Protein AF-K7LHF2-F1 (afdb_monomer_lite)

Sequence (90 aa):
MAALLVLATLSDTHNITNILAKHPEFSTFKHYLTLSHLVPEINGKTTITVCAVNKAAMSDLLSKHPSIYTVKNVLSLHVLLDYFGAKKHH

Secondary structure (DSSP, 8-state):
---------------HHHHHHT-GGGHHHHHHHHHTTHHHHHHT-SS----PPPHHHHHHHHHT---HHHHHHHHHHHH-TTTTT----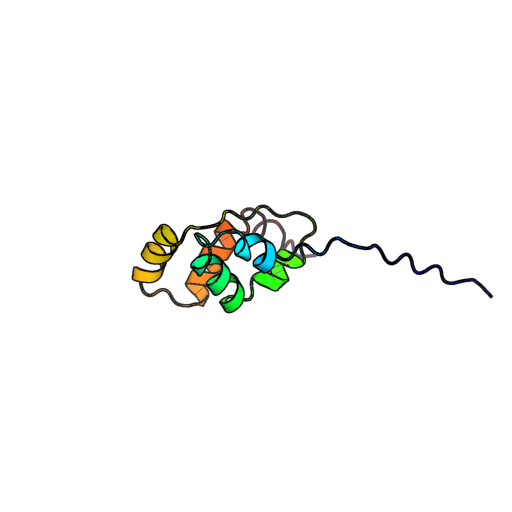-

pLDDT: mean 79.18, std 15.95, range [37.31, 93.56]

Foldseek 3Di:
DDDPPPPPPPLVQDFPLVVCVVPVQLVLVSVLCVVLVVRVVLSPDPDWDAQGDGPVVVCVVCVVVDDSVVVNVVRCVRRPPPPVVPVPDD

Organism: Glycine max (NCBI:txid3847)

Radius of gyration: 16.62 Å; chains: 1; bounding box: 60×33×32 Å

Structure (mmCIF, N/CA/C/O backbone):
data_AF-K7LHF2-F1
#
_entry.id   AF-K7LHF2-F1
#
loop_
_atom_site.group_PDB
_atom_site.id
_atom_site.type_symbol
_atom_site.label_atom_id
_atom_site.label_alt_id
_atom_site.label_comp_id
_atom_site.label_asym_id
_atom_site.label_entity_id
_atom_site.label_seq_id
_atom_site.pdbx_PDB_ins_code
_atom_site.Cartn_x
_atom_site.Cartn_y
_atom_site.Cartn_z
_atom_site.occupancy
_atom_site.B_iso_or_equiv
_atom_site.auth_seq_id
_atom_site.auth_comp_id
_atom_site.auth_asym_id
_atom_site.auth_atom_id
_atom_site.pdbx_PDB_model_num
ATOM 1 N N . MET A 1 1 ? 46.265 3.393 -17.326 1.00 45.94 1 MET A N 1
ATOM 2 C CA . MET A 1 1 ? 45.436 3.243 -16.110 1.00 45.94 1 MET A CA 1
ATOM 3 C C . MET A 1 1 ? 43.996 3.182 -16.578 1.00 45.94 1 MET A C 1
ATOM 5 O O . MET A 1 1 ? 43.556 4.120 -17.228 1.00 45.94 1 MET A O 1
ATOM 9 N N . ALA A 1 2 ? 43.340 2.033 -16.416 1.00 54.09 2 ALA A N 1
ATOM 10 C CA . ALA A 1 2 ? 42.017 1.783 -16.979 1.00 54.09 2 ALA A CA 1
ATOM 11 C C . ALA A 1 2 ? 40.995 2.747 -16.360 1.00 54.09 2 ALA A C 1
ATOM 13 O O . ALA A 1 2 ? 40.824 2.769 -15.143 1.00 54.09 2 ALA A O 1
ATOM 14 N N . ALA A 1 3 ? 40.366 3.576 -17.193 1.00 57.22 3 ALA A N 1
ATOM 15 C CA . ALA A 1 3 ? 39.297 4.466 -16.773 1.00 57.22 3 ALA A CA 1
ATOM 16 C C . ALA A 1 3 ? 38.093 3.605 -16.371 1.00 57.22 3 ALA A C 1
ATOM 18 O O . ALA A 1 3 ? 37.472 2.955 -17.210 1.00 57.22 3 ALA A O 1
ATOM 19 N N . LEU A 1 4 ? 37.815 3.549 -15.070 1.00 61.81 4 LEU A N 1
ATOM 20 C CA . LEU A 1 4 ? 36.687 2.828 -14.498 1.00 61.81 4 LEU A CA 1
ATOM 21 C C . LEU A 1 4 ? 35.402 3.576 -14.886 1.00 61.81 4 LEU A C 1
ATOM 23 O O . LEU A 1 4 ? 34.986 4.513 -14.207 1.00 61.81 4 LEU A O 1
ATOM 27 N N . LEU A 1 5 ? 34.818 3.219 -16.031 1.00 63.41 5 LEU A N 1
ATOM 28 C CA . LEU A 1 5 ? 33.544 3.756 -16.503 1.00 63.41 5 LEU A CA 1
ATOM 29 C C . LEU A 1 5 ? 32.438 3.238 -15.569 1.00 63.41 5 LEU A C 1
ATOM 31 O O . LEU A 1 5 ? 31.902 2.148 -15.751 1.00 63.41 5 LEU A O 1
ATOM 35 N N . VAL A 1 6 ? 32.128 3.992 -14.517 1.00 65.12 6 VAL A N 1
ATOM 36 C CA . VAL A 1 6 ? 30.959 3.731 -13.674 1.00 65.12 6 VAL A CA 1
ATOM 37 C C . VAL A 1 6 ? 29.737 4.137 -14.493 1.00 65.12 6 VAL A C 1
ATOM 39 O O . VAL A 1 6 ? 29.366 5.308 -14.529 1.00 65.12 6 VAL A O 1
ATOM 42 N N . LEU A 1 7 ? 29.125 3.182 -15.198 1.00 60.12 7 LEU A N 1
ATOM 43 C CA . LEU A 1 7 ? 27.785 3.365 -15.749 1.00 60.12 7 LEU A CA 1
ATOM 44 C C . LEU A 1 7 ? 26.818 3.443 -14.564 1.00 60.12 7 LEU A C 1
ATOM 46 O O . LEU A 1 7 ? 26.273 2.435 -14.120 1.00 60.12 7 LEU A O 1
ATOM 50 N N . ALA A 1 8 ? 26.635 4.640 -14.013 1.00 62.06 8 ALA A N 1
ATOM 51 C CA . ALA A 1 8 ? 25.537 4.906 -13.104 1.00 62.06 8 ALA A CA 1
ATOM 52 C C . ALA A 1 8 ? 24.249 4.802 -13.926 1.00 62.06 8 ALA A C 1
ATOM 54 O O . ALA A 1 8 ? 23.861 5.735 -14.627 1.00 62.06 8 ALA A O 1
ATOM 55 N N . THR A 1 9 ? 23.608 3.636 -13.902 1.00 58.69 9 THR A N 1
ATOM 56 C CA . THR A 1 9 ? 22.259 3.486 -14.436 1.00 58.69 9 THR A CA 1
ATOM 57 C C . THR A 1 9 ? 21.352 4.397 -13.617 1.00 58.69 9 THR A C 1
ATOM 59 O O . THR A 1 9 ? 21.053 4.092 -12.459 1.00 58.69 9 THR A O 1
ATOM 62 N N . LEU A 1 10 ? 20.947 5.531 -14.199 1.00 57.06 10 LEU A N 1
ATOM 63 C CA . LEU A 1 10 ? 19.878 6.377 -13.676 1.00 57.06 10 LEU A CA 1
ATOM 64 C C . LEU A 1 10 ? 18.598 5.545 -13.721 1.00 57.06 10 LEU A C 1
ATOM 66 O O . LEU A 1 10 ? 17.876 5.516 -14.710 1.00 57.06 10 LEU A O 1
ATOM 70 N N . SER A 1 11 ? 18.383 4.768 -12.669 1.00 57.12 11 SER A N 1
ATOM 71 C CA . SER A 1 11 ? 17.140 4.045 -12.476 1.00 57.12 11 SER A CA 1
ATOM 72 C C . SER A 1 11 ? 16.146 5.101 -12.030 1.00 57.12 11 SER A C 1
ATOM 74 O O . SER A 1 11 ? 16.330 5.669 -10.949 1.00 57.12 11 SER A O 1
ATOM 76 N N . ASP A 1 12 ? 15.133 5.401 -12.844 1.00 59.91 12 ASP A N 1
ATOM 77 C CA . ASP A 1 12 ? 14.011 6.224 -12.398 1.00 59.91 12 ASP A CA 1
ATOM 78 C C . ASP A 1 12 ? 13.438 5.567 -11.144 1.00 59.91 12 ASP A C 1
ATOM 80 O O . ASP A 1 12 ? 12.788 4.518 -11.182 1.00 59.91 12 ASP A O 1
ATOM 84 N N . THR A 1 13 ? 13.785 6.139 -9.994 1.00 64.38 13 THR A N 1
ATOM 85 C CA . THR A 1 13 ? 13.425 5.584 -8.698 1.00 64.38 13 THR A CA 1
ATOM 86 C C . THR A 1 13 ? 11.975 5.965 -8.474 1.00 64.38 13 THR A C 1
ATOM 88 O O . THR A 1 13 ? 11.658 7.046 -7.976 1.00 64.38 13 THR A O 1
ATOM 91 N N . HIS A 1 14 ? 11.071 5.104 -8.923 1.00 75.50 14 HIS A N 1
ATOM 92 C CA . HIS A 1 14 ? 9.647 5.307 -8.735 1.00 75.50 14 HIS A CA 1
ATOM 93 C C . HIS A 1 14 ? 9.358 5.222 -7.236 1.00 75.50 14 HIS A C 1
ATOM 95 O O . HIS A 1 14 ? 9.543 4.181 -6.611 1.00 75.50 14 HIS A O 1
ATOM 101 N N . ASN A 1 15 ? 8.935 6.339 -6.640 1.00 85.12 15 ASN A N 1
ATOM 102 C CA . ASN A 1 15 ? 8.559 6.375 -5.234 1.00 85.12 15 ASN A CA 1
ATOM 103 C C . ASN A 1 15 ? 7.036 6.308 -5.100 1.00 85.12 15 ASN A C 1
ATOM 105 O O . ASN A 1 15 ? 6.335 7.270 -5.427 1.00 85.12 15 ASN A O 1
ATOM 109 N N . ILE A 1 16 ? 6.528 5.190 -4.580 1.00 86.75 16 ILE A N 1
ATOM 110 C CA . ILE A 1 16 ? 5.093 4.952 -4.408 1.00 86.75 16 ILE A CA 1
ATOM 111 C C . ILE A 1 16 ? 4.413 6.041 -3.572 1.00 86.75 16 ILE A C 1
ATOM 113 O O . ILE A 1 16 ? 3.272 6.402 -3.853 1.00 86.75 16 ILE A O 1
ATOM 117 N N . THR A 1 17 ? 5.098 6.639 -2.590 1.00 89.31 17 THR A N 1
ATOM 118 C CA . THR A 1 17 ? 4.501 7.718 -1.788 1.00 89.31 17 THR A CA 1
ATOM 119 C C . THR A 1 17 ? 4.306 8.990 -2.604 1.00 89.31 17 THR A C 1
ATOM 121 O O . THR A 1 17 ? 3.291 9.659 -2.417 1.00 89.31 17 THR A O 1
ATOM 124 N N . ASN A 1 18 ? 5.216 9.291 -3.536 1.00 89.69 18 ASN A N 1
ATOM 125 C CA . ASN A 1 18 ? 5.107 10.430 -4.449 1.00 89.69 18 ASN A CA 1
ATOM 126 C C . ASN A 1 18 ? 4.021 10.200 -5.504 1.00 89.69 18 ASN A C 1
ATOM 128 O O . ASN A 1 18 ? 3.305 11.134 -5.858 1.00 89.69 18 ASN A O 1
ATOM 132 N N . ILE A 1 19 ? 3.8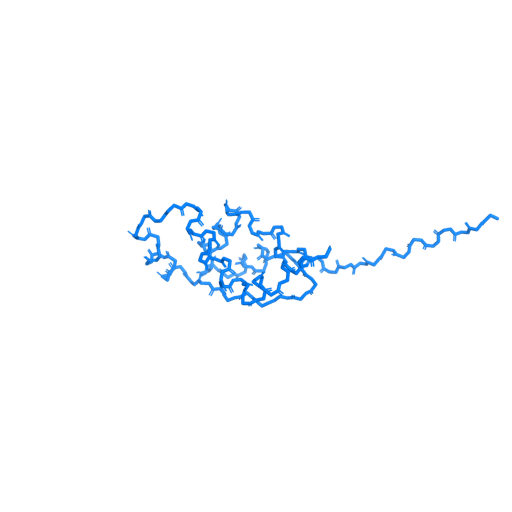71 8.960 -5.981 1.00 89.19 19 ILE A N 1
ATOM 133 C CA . ILE A 1 19 ? 2.799 8.580 -6.909 1.00 89.19 19 ILE A CA 1
ATOM 134 C C . ILE A 1 19 ? 1.439 8.743 -6.217 1.00 89.19 19 ILE A C 1
ATOM 136 O O . ILE A 1 19 ? 0.585 9.478 -6.705 1.00 89.19 19 ILE A O 1
ATOM 140 N N . LEU A 1 20 ? 1.266 8.150 -5.031 1.00 90.12 20 LEU A N 1
ATOM 141 C CA . LEU A 1 20 ? 0.017 8.229 -4.265 1.00 90.12 20 LEU A CA 1
ATOM 142 C C . LEU A 1 20 ? -0.264 9.631 -3.703 1.00 90.12 20 LEU A C 1
ATOM 144 O O . LEU A 1 20 ? -1.412 9.950 -3.416 1.00 90.12 20 LEU A O 1
ATOM 148 N N . ALA A 1 21 ? 0.745 10.492 -3.540 1.00 90.50 21 ALA A N 1
ATOM 149 C CA . ALA A 1 21 ? 0.537 11.869 -3.086 1.00 90.50 21 ALA A CA 1
ATOM 150 C C . ALA A 1 21 ? -0.290 12.710 -4.071 1.00 90.50 21 ALA A C 1
ATOM 152 O O . ALA A 1 21 ? -0.941 13.659 -3.643 1.00 90.50 21 ALA A O 1
ATOM 153 N N . LYS A 1 22 ? -0.305 12.341 -5.358 1.00 91.75 22 LYS A N 1
ATOM 154 C CA . LYS A 1 22 ? -1.132 12.986 -6.391 1.00 91.75 22 LYS A CA 1
ATOM 155 C C . LYS A 1 22 ? -2.620 12.619 -6.285 1.00 91.75 22 LYS A C 1
ATOM 157 O O . LYS A 1 22 ? -3.443 13.252 -6.934 1.00 91.75 22 LYS A O 1
ATOM 162 N N . HIS A 1 23 ? -2.947 11.627 -5.456 1.00 93.00 23 HIS A N 1
ATOM 163 C CA . HIS A 1 23 ? -4.262 11.004 -5.338 1.00 93.00 23 HIS A CA 1
ATOM 164 C C . HIS A 1 23 ? -4.746 11.039 -3.876 1.00 93.00 23 HIS A C 1
ATOM 166 O O . HIS A 1 23 ? -4.484 10.107 -3.102 1.00 93.00 23 HIS A O 1
ATOM 172 N N . PRO A 1 24 ? -5.415 12.123 -3.435 1.00 92.19 24 PRO A N 1
ATOM 173 C CA . PRO A 1 24 ? -5.834 12.291 -2.040 1.00 92.19 24 PRO A CA 1
ATOM 174 C C . PRO A 1 24 ? -6.771 11.177 -1.535 1.00 92.19 24 PRO A C 1
ATOM 176 O O . PRO A 1 24 ? -6.783 10.877 -0.334 1.00 92.19 24 PRO A O 1
ATOM 179 N N . GLU A 1 25 ? -7.499 10.509 -2.431 1.00 93.25 25 GLU A N 1
ATOM 180 C CA . GLU A 1 25 ? -8.351 9.348 -2.166 1.00 93.25 25 GLU A CA 1
ATOM 181 C C . GLU A 1 25 ? -7.587 8.139 -1.602 1.00 93.25 25 GLU A C 1
ATOM 183 O O . GLU A 1 25 ? -8.175 7.323 -0.886 1.00 93.25 25 GLU A O 1
ATOM 188 N N . PHE A 1 26 ? -6.275 8.057 -1.849 1.00 93.12 26 PHE A N 1
ATOM 189 C CA . PHE A 1 26 ? -5.385 7.002 -1.355 1.00 93.12 26 PHE A CA 1
ATOM 190 C C . PHE A 1 26 ? -4.507 7.455 -0.179 1.00 93.12 26 PHE A C 1
ATOM 192 O O . PHE A 1 26 ? -3.576 6.752 0.212 1.00 93.12 26 PHE A O 1
ATOM 199 N N . SER A 1 27 ? -4.790 8.613 0.427 1.00 92.50 27 SER A N 1
ATOM 200 C CA . SER A 1 27 ? -4.002 9.158 1.547 1.00 92.50 27 SER A CA 1
ATOM 201 C C . SER A 1 27 ? -3.886 8.201 2.741 1.00 92.50 27 SER A C 1
ATOM 203 O O . SER A 1 27 ? -2.788 8.019 3.269 1.00 92.50 27 SER A O 1
ATOM 205 N N . THR A 1 28 ? -4.983 7.543 3.134 1.00 93.06 28 THR A N 1
ATOM 206 C CA . THR A 1 28 ? -4.983 6.533 4.205 1.00 93.06 28 THR A CA 1
ATOM 207 C C . THR A 1 28 ? -4.157 5.311 3.814 1.00 93.06 28 THR A C 1
ATOM 209 O O . THR A 1 28 ? -3.319 4.867 4.591 1.00 93.06 28 THR A O 1
ATOM 212 N N . PHE A 1 29 ? -4.326 4.801 2.594 1.00 93.19 29 PHE A N 1
ATOM 213 C CA . PHE A 1 29 ? -3.543 3.674 2.089 1.00 93.19 29 PHE A CA 1
ATOM 214 C C . PHE A 1 29 ? -2.040 3.983 2.081 1.00 93.19 29 PHE A C 1
ATOM 216 O O . PHE A 1 29 ? -1.258 3.234 2.662 1.00 93.19 29 PHE A O 1
ATOM 223 N N . LYS A 1 30 ? -1.639 5.148 1.551 1.00 92.69 30 LYS A N 1
ATOM 224 C CA . LYS A 1 30 ? -0.256 5.651 1.600 1.00 92.69 30 LYS A CA 1
ATOM 225 C C . LYS A 1 30 ? 0.290 5.686 3.029 1.00 92.69 30 LYS A C 1
ATOM 227 O O . LYS A 1 30 ? 1.412 5.251 3.266 1.00 92.69 30 LYS A O 1
ATOM 232 N N . HIS A 1 31 ? -0.490 6.201 3.979 1.00 93.56 31 HIS A N 1
ATOM 233 C CA . HIS A 1 31 ? -0.080 6.279 5.379 1.00 93.56 31 HIS A CA 1
ATOM 234 C C . HIS A 1 31 ? 0.224 4.892 5.963 1.00 93.56 31 HIS A C 1
ATOM 236 O O . HIS A 1 31 ? 1.282 4.694 6.561 1.00 93.56 31 HIS A O 1
ATOM 242 N N . TYR A 1 32 ? -0.647 3.910 5.721 1.00 92.88 32 TYR A N 1
ATOM 243 C CA . TYR A 1 32 ? -0.427 2.546 6.199 1.00 92.88 32 TYR A CA 1
ATOM 244 C C . TYR A 1 32 ? 0.692 1.811 5.458 1.00 92.88 32 TYR A C 1
ATOM 246 O O . TYR A 1 32 ? 1.375 1.003 6.082 1.00 92.88 32 TYR A O 1
ATOM 254 N N . LEU A 1 33 ? 0.963 2.113 4.183 1.00 91.38 33 LEU A N 1
ATOM 255 C CA . LEU A 1 33 ? 2.161 1.603 3.501 1.00 91.38 33 LEU A CA 1
ATOM 256 C C . LEU A 1 33 ? 3.446 2.068 4.196 1.00 91.38 33 LEU A C 1
ATOM 258 O O . LEU A 1 33 ? 4.380 1.279 4.351 1.00 91.38 33 LEU A O 1
ATOM 262 N N . THR A 1 34 ? 3.493 3.325 4.644 1.00 91.38 34 THR A N 1
ATOM 263 C CA . THR A 1 34 ? 4.636 3.853 5.399 1.00 91.38 34 THR A CA 1
ATOM 264 C C . THR A 1 34 ? 4.752 3.181 6.765 1.00 91.38 34 THR A C 1
ATOM 266 O O . THR A 1 34 ? 5.827 2.698 7.108 1.00 91.38 34 THR A O 1
ATOM 269 N N . LEU A 1 35 ? 3.650 3.092 7.521 1.00 91.75 35 LEU A N 1
ATOM 270 C CA . LEU A 1 35 ? 3.647 2.481 8.858 1.00 91.75 35 LEU A CA 1
ATOM 271 C C . LEU A 1 35 ? 3.952 0.977 8.849 1.00 91.75 35 LEU A C 1
ATOM 273 O O . LEU A 1 35 ? 4.545 0.462 9.788 1.00 91.75 35 LEU A O 1
ATOM 277 N N . SER A 1 36 ? 3.551 0.263 7.799 1.00 89.25 36 SER A N 1
ATOM 278 C CA . SER A 1 36 ? 3.830 -1.171 7.636 1.00 89.25 36 SER A CA 1
ATOM 279 C C . SER A 1 36 ? 5.220 -1.464 7.057 1.00 89.25 36 SER A C 1
ATOM 281 O O . SER A 1 36 ? 5.583 -2.633 6.884 1.00 89.25 36 SER A O 1
ATO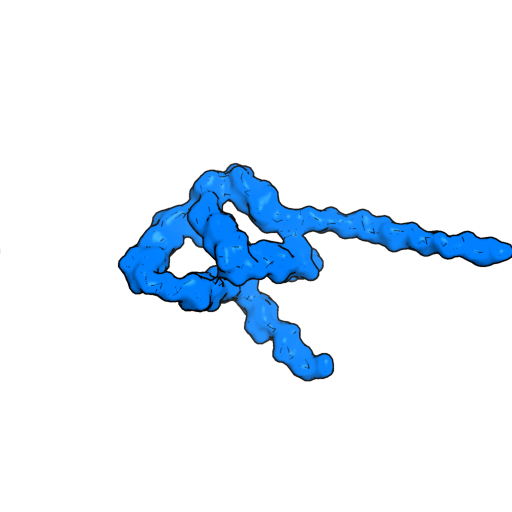M 283 N N . HIS A 1 37 ? 5.997 -0.415 6.762 1.00 88.31 37 HIS A N 1
ATOM 284 C CA . HIS A 1 37 ? 7.306 -0.483 6.114 1.00 88.31 37 HIS A CA 1
ATOM 285 C C . HIS A 1 37 ? 7.286 -1.118 4.715 1.00 88.31 37 HIS A C 1
ATOM 287 O O . HIS A 1 37 ? 8.311 -1.596 4.245 1.00 88.31 37 HIS A O 1
ATOM 293 N N . LEU A 1 38 ? 6.146 -1.085 4.017 1.00 87.69 38 LEU A N 1
ATOM 294 C CA . LEU A 1 38 ? 6.036 -1.606 2.652 1.00 87.69 38 LEU A CA 1
ATOM 295 C C . LEU A 1 38 ? 6.611 -0.645 1.601 1.00 87.69 38 LEU A C 1
ATOM 297 O O . LEU A 1 38 ? 6.947 -1.077 0.505 1.00 87.69 38 LEU A O 1
ATOM 301 N N . VAL A 1 39 ? 6.766 0.647 1.913 1.00 90.38 39 VAL A N 1
ATOM 302 C CA . VAL A 1 39 ? 7.272 1.651 0.955 1.00 90.38 39 VAL A CA 1
ATOM 303 C C . VAL A 1 39 ? 8.658 1.297 0.386 1.00 90.38 39 VAL A C 1
ATOM 305 O O . VAL A 1 39 ? 8.777 1.260 -0.839 1.00 90.38 39 VAL A O 1
ATOM 308 N N . PRO A 1 40 ? 9.697 0.997 1.196 1.00 85.06 40 PRO A N 1
ATOM 309 C CA . PRO A 1 40 ? 10.994 0.585 0.654 1.00 85.06 40 PRO A CA 1
ATOM 310 C C . PRO A 1 40 ? 10.912 -0.721 -0.145 1.00 85.06 40 PRO A C 1
ATOM 312 O O . PRO A 1 40 ? 11.581 -0.859 -1.164 1.00 85.06 40 PRO A O 1
ATOM 315 N N . GLU A 1 41 ? 10.063 -1.658 0.287 1.00 83.12 41 GLU A N 1
ATOM 316 C CA . GLU A 1 41 ? 9.880 -2.957 -0.372 1.00 83.12 41 GLU A CA 1
ATOM 317 C C . GLU A 1 41 ? 9.245 -2.818 -1.769 1.00 83.12 41 GLU A C 1
ATOM 319 O O . GLU A 1 41 ? 9.604 -3.549 -2.691 1.00 83.12 41 GLU A O 1
ATOM 324 N N . ILE A 1 42 ? 8.316 -1.871 -1.934 1.00 85.62 42 ILE A N 1
ATOM 325 C CA . ILE A 1 42 ? 7.679 -1.538 -3.216 1.00 85.62 42 ILE A CA 1
ATOM 326 C C . ILE A 1 42 ? 8.655 -0.794 -4.119 1.00 85.62 42 ILE A C 1
ATOM 328 O O . ILE A 1 42 ? 8.835 -1.174 -5.272 1.00 85.62 42 ILE A O 1
ATOM 332 N N . ASN A 1 43 ? 9.300 0.246 -3.588 1.00 86.56 43 ASN A N 1
ATOM 333 C CA . ASN A 1 43 ? 10.216 1.093 -4.351 1.00 86.56 43 ASN A CA 1
ATOM 334 C C . ASN A 1 43 ? 11.461 0.328 -4.830 1.00 86.56 43 ASN A C 1
ATOM 336 O O . ASN A 1 43 ? 12.081 0.725 -5.810 1.00 86.56 43 ASN A O 1
ATOM 340 N N . GLY A 1 44 ? 11.831 -0.765 -4.153 1.00 82.81 44 GLY A N 1
ATOM 341 C CA . GLY A 1 44 ? 12.936 -1.635 -4.554 1.00 82.81 44 GLY A CA 1
ATOM 342 C C . GLY A 1 44 ? 12.619 -2.592 -5.709 1.00 82.81 44 GLY A C 1
ATOM 343 O O . GLY A 1 44 ? 13.511 -3.314 -6.150 1.00 82.81 44 GLY A O 1
ATOM 344 N N . LYS A 1 45 ? 11.373 -2.649 -6.197 1.00 80.00 45 LYS A N 1
ATOM 345 C CA . LYS A 1 45 ? 10.980 -3.551 -7.289 1.00 80.00 45 LYS A CA 1
ATOM 346 C C . LYS A 1 45 ? 11.067 -2.855 -8.641 1.00 80.00 45 LYS A C 1
ATOM 348 O O . LYS A 1 45 ? 10.520 -1.776 -8.828 1.00 80.00 45 LYS A O 1
ATOM 353 N N . THR A 1 46 ? 11.685 -3.531 -9.609 1.00 78.31 46 THR A N 1
ATOM 354 C CA . THR A 1 46 ? 11.799 -3.061 -11.000 1.00 78.31 46 THR A CA 1
ATOM 355 C C . THR A 1 46 ? 10.441 -2.961 -11.697 1.00 78.31 46 THR A C 1
ATOM 357 O O . THR A 1 46 ? 10.205 -2.052 -12.486 1.00 78.31 46 THR A O 1
ATOM 360 N N . THR A 1 47 ? 9.528 -3.893 -11.419 1.00 77.12 47 THR A N 1
ATOM 361 C CA . THR A 1 47 ? 8.156 -3.884 -11.938 1.00 77.12 47 THR A CA 1
ATOM 362 C C . THR A 1 47 ? 7.227 -4.449 -10.873 1.00 77.12 47 THR A C 1
ATOM 364 O O . THR A 1 47 ? 7.535 -5.464 -10.248 1.00 77.12 47 THR A O 1
ATOM 367 N N . ILE A 1 48 ? 6.113 -3.763 -10.629 1.00 81.69 48 ILE A N 1
ATOM 368 C CA . ILE A 1 48 ? 5.124 -4.142 -9.622 1.00 81.69 48 ILE A CA 1
ATOM 369 C C . ILE A 1 48 ? 3.760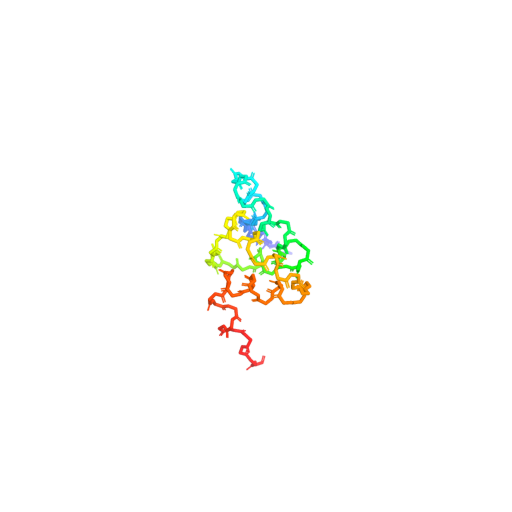 -3.542 -9.967 1.00 81.69 48 ILE A C 1
ATOM 371 O O . ILE A 1 48 ? 3.679 -2.406 -10.431 1.00 81.69 48 ILE A O 1
ATOM 375 N N . THR A 1 49 ? 2.691 -4.291 -9.693 1.00 85.44 49 THR A N 1
ATOM 376 C CA . THR A 1 49 ? 1.311 -3.797 -9.766 1.00 85.44 49 THR A CA 1
ATOM 377 C C . THR A 1 49 ? 0.775 -3.588 -8.359 1.00 85.44 49 THR A C 1
ATOM 379 O O . THR A 1 49 ? 0.709 -4.535 -7.584 1.00 85.44 49 THR A O 1
ATOM 382 N N . VAL A 1 50 ? 0.366 -2.361 -8.036 1.00 86.25 50 VAL A N 1
ATOM 383 C CA . VAL A 1 50 ? -0.205 -2.019 -6.728 1.00 86.25 50 VAL A CA 1
ATOM 384 C C . VAL A 1 50 ? -1.690 -1.713 -6.876 1.00 86.25 50 VAL A C 1
ATOM 386 O O . VAL A 1 50 ? -2.061 -0.691 -7.453 1.00 86.25 50 VAL A O 1
ATOM 389 N N . CYS A 1 51 ? -2.548 -2.564 -6.316 1.00 88.06 51 CYS A N 1
ATOM 390 C CA . CYS A 1 51 ? -3.982 -2.307 -6.229 1.00 88.06 51 CYS A CA 1
ATOM 391 C C . CYS A 1 51 ? -4.256 -1.309 -5.095 1.00 88.06 51 CYS A C 1
ATOM 393 O O . CYS A 1 51 ? -4.389 -1.687 -3.931 1.00 88.06 51 CYS A O 1
ATOM 395 N N . ALA A 1 52 ? -4.299 -0.017 -5.422 1.00 89.19 52 ALA A N 1
ATOM 396 C CA . ALA A 1 52 ? -4.532 1.031 -4.434 1.00 89.19 52 ALA A CA 1
ATOM 397 C C . ALA A 1 52 ? -5.943 0.936 -3.830 1.00 89.19 52 ALA A C 1
ATOM 399 O O . ALA A 1 52 ? -6.944 0.871 -4.544 1.00 89.19 52 ALA A O 1
ATOM 400 N N . VAL A 1 53 ? -6.019 0.963 -2.499 1.00 90.56 53 VAL A N 1
ATOM 401 C CA . VAL A 1 53 ? -7.285 0.897 -1.759 1.00 90.56 53 VAL A CA 1
ATOM 402 C C . VAL A 1 53 ? -7.714 2.309 -1.382 1.00 90.56 53 VAL A C 1
ATOM 404 O O . VAL A 1 53 ? -6.963 3.045 -0.738 1.00 90.56 53 VAL A O 1
ATOM 407 N N . ASN A 1 54 ? -8.919 2.715 -1.778 1.00 91.25 54 ASN A N 1
ATOM 408 C CA . ASN A 1 54 ? -9.426 4.043 -1.442 1.00 91.25 54 ASN A CA 1
ATOM 409 C C . ASN A 1 54 ? -9.720 4.185 0.062 1.00 91.25 54 ASN A C 1
ATOM 411 O O . ASN A 1 54 ? -9.847 3.215 0.813 1.00 91.25 54 ASN A O 1
ATOM 415 N N . LYS A 1 55 ? -9.862 5.432 0.510 1.00 90.69 55 LYS A N 1
ATOM 416 C CA . LYS A 1 55 ? -10.153 5.770 1.908 1.00 90.69 55 LYS A CA 1
ATOM 417 C C . LYS A 1 55 ? -11.386 5.052 2.478 1.00 90.69 55 LYS A C 1
ATOM 419 O O . LYS A 1 55 ? -11.3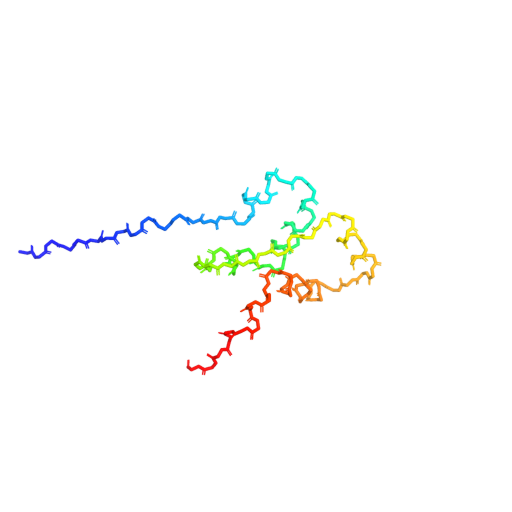59 4.679 3.646 1.00 90.69 55 LYS A O 1
ATOM 424 N N . ALA A 1 56 ? -12.438 4.848 1.682 1.00 90.75 56 ALA A N 1
ATOM 425 C CA . ALA A 1 56 ? -13.666 4.190 2.137 1.00 90.75 56 ALA A CA 1
ATOM 426 C C . ALA A 1 56 ? -13.428 2.710 2.480 1.00 90.75 56 ALA A C 1
ATOM 428 O O . ALA A 1 56 ? -13.734 2.284 3.592 1.00 90.75 56 ALA A O 1
ATOM 429 N N . ALA A 1 57 ? -12.799 1.952 1.578 1.00 90.12 57 ALA A N 1
ATOM 430 C CA . ALA A 1 57 ? -12.460 0.552 1.819 1.00 90.12 57 ALA A CA 1
ATOM 431 C C . ALA A 1 57 ? -11.406 0.392 2.931 1.00 90.12 57 ALA A C 1
ATOM 433 O O . ALA A 1 57 ? -11.500 -0.519 3.751 1.00 90.12 57 ALA A O 1
ATOM 434 N N . MET A 1 58 ? -10.444 1.320 3.032 1.00 91.81 58 MET A N 1
ATOM 435 C CA . MET A 1 58 ? -9.519 1.361 4.172 1.00 91.81 58 MET A CA 1
ATOM 436 C C . MET A 1 58 ? -10.256 1.595 5.495 1.00 91.81 58 MET A C 1
ATOM 438 O O . MET A 1 58 ? -9.913 0.978 6.496 1.00 91.81 58 MET A O 1
ATOM 442 N N . SER A 1 59 ? -11.265 2.468 5.522 1.00 90.38 59 SER A N 1
ATOM 443 C CA . SER A 1 59 ? -12.060 2.715 6.728 1.00 90.38 59 SER A CA 1
ATOM 444 C C . SER A 1 59 ? -12.804 1.459 7.180 1.00 90.38 59 SER A C 1
ATOM 446 O O . SER A 1 59 ? -12.818 1.170 8.373 1.00 90.38 59 SER A O 1
ATOM 448 N N . ASP A 1 60 ? -13.375 0.696 6.245 1.00 90.31 60 ASP A N 1
ATOM 449 C CA . ASP A 1 60 ? -14.035 -0.577 6.554 1.00 90.31 60 ASP A CA 1
ATOM 450 C C . ASP A 1 60 ? -13.041 -1.611 7.108 1.00 90.31 60 ASP A C 1
ATOM 452 O O . ASP A 1 60 ? -13.286 -2.220 8.150 1.00 90.31 60 ASP A O 1
ATOM 456 N N . LEU A 1 61 ? -11.856 -1.730 6.497 1.00 87.94 61 LEU A N 1
ATOM 457 C CA . LEU A 1 61 ? -10.783 -2.596 6.994 1.00 87.94 61 LEU A CA 1
ATOM 458 C C . LEU A 1 61 ? -10.357 -2.231 8.426 1.00 87.94 61 LEU A C 1
ATOM 460 O O . LEU A 1 61 ? -10.163 -3.112 9.264 1.00 87.94 61 LEU A O 1
ATOM 464 N N . LEU A 1 62 ? -10.208 -0.93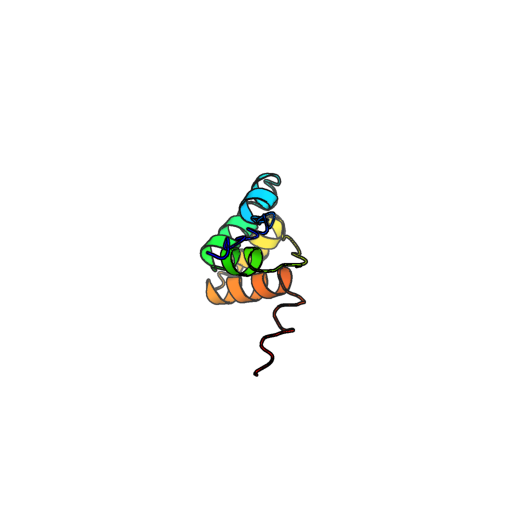6 8.708 1.00 90.19 62 LEU A N 1
ATOM 465 C CA . LEU A 1 62 ? -9.729 -0.427 9.995 1.00 90.19 62 LEU A CA 1
ATOM 466 C C . LEU A 1 62 ? -10.804 -0.422 11.085 1.00 90.19 62 LEU A C 1
ATOM 468 O O . LEU A 1 62 ? -10.458 -0.475 12.263 1.00 90.19 62 LEU A O 1
ATOM 472 N N . SER A 1 63 ? -12.088 -0.408 10.713 1.00 91.38 63 SER A N 1
ATOM 473 C CA . SER A 1 63 ? -13.216 -0.476 11.655 1.00 91.38 63 SER A CA 1
ATOM 474 C C . SER A 1 63 ? -13.193 -1.741 12.520 1.00 91.38 63 SER A C 1
ATOM 476 O O . SER A 1 63 ? -13.686 -1.747 13.643 1.00 91.38 63 SER A O 1
ATOM 478 N N . LYS A 1 64 ? -12.546 -2.804 12.028 1.00 90.31 64 LYS A N 1
ATOM 479 C CA . LYS A 1 64 ? -12.367 -4.079 12.734 1.00 90.31 64 LYS A CA 1
ATOM 480 C C . LYS A 1 64 ? -11.221 -4.054 13.751 1.00 90.31 64 LYS A C 1
ATOM 482 O O . LYS A 1 64 ? -10.859 -5.103 14.273 1.00 90.31 64 LYS A O 1
ATOM 487 N N . HIS A 1 65 ? -10.621 -2.885 13.993 1.00 87.12 65 HIS A N 1
ATOM 488 C CA . HIS A 1 65 ? -9.450 -2.690 14.852 1.00 87.12 65 HIS A CA 1
ATOM 489 C C . HIS A 1 65 ? -8.328 -3.727 14.624 1.00 87.12 65 HIS A C 1
ATOM 491 O O . HIS A 1 65 ? -7.829 -4.325 15.581 1.00 87.12 65 HIS A O 1
ATOM 497 N N . PRO A 1 66 ? -7.916 -3.978 13.365 1.00 89.44 66 PRO A N 1
ATOM 498 C CA . PRO A 1 66 ? -6.852 -4.928 13.086 1.00 89.44 66 PRO A CA 1
ATOM 499 C C . PRO A 1 66 ? -5.518 -4.450 13.670 1.00 89.44 66 PRO A C 1
ATOM 501 O O . PRO A 1 66 ? -5.208 -3.257 13.681 1.00 89.44 66 PRO A O 1
ATOM 504 N N . SER A 1 67 ? -4.676 -5.393 14.093 1.00 91.19 67 SER A N 1
ATOM 505 C CA . SER A 1 67 ? -3.287 -5.083 14.442 1.00 91.19 67 SER A CA 1
ATOM 506 C C . SER A 1 67 ? -2.519 -4.567 13.220 1.00 91.19 67 SER A C 1
ATOM 508 O O . SER A 1 67 ? -2.824 -4.935 12.083 1.00 91.19 67 SER A O 1
ATOM 510 N N . ILE A 1 68 ? -1.461 -3.777 13.434 1.00 87.81 68 ILE A N 1
ATOM 511 C CA . ILE A 1 68 ? -0.613 -3.282 12.334 1.00 87.81 68 ILE A CA 1
ATOM 512 C C . ILE A 1 68 ? -0.030 -4.422 11.483 1.00 87.81 68 ILE A C 1
ATOM 514 O O . ILE A 1 68 ? 0.110 -4.281 10.272 1.00 87.81 68 ILE A O 1
ATOM 518 N N . TYR A 1 69 ? 0.236 -5.579 12.097 1.00 88.19 69 TYR A N 1
ATOM 519 C CA . TYR A 1 69 ? 0.664 -6.790 11.397 1.00 88.19 69 TYR A CA 1
ATOM 520 C C . TYR A 1 69 ? -0.419 -7.319 10.444 1.00 88.19 69 TYR A C 1
ATOM 522 O O . TYR A 1 69 ? -0.137 -7.640 9.292 1.00 88.19 69 TYR A O 1
ATOM 530 N N . THR A 1 70 ? -1.676 -7.342 10.890 1.00 88.62 70 THR A N 1
ATOM 531 C CA . THR A 1 70 ? -2.815 -7.740 10.050 1.00 88.62 70 THR A CA 1
ATOM 532 C C . THR A 1 70 ? -3.010 -6.758 8.897 1.00 88.62 70 THR A C 1
ATOM 534 O O . THR A 1 70 ? -3.188 -7.177 7.755 1.00 88.62 70 THR A O 1
ATOM 537 N N . VAL A 1 71 ? -2.901 -5.451 9.166 1.00 89.50 71 VAL A N 1
ATOM 538 C CA . VAL A 1 71 ? -2.960 -4.418 8.121 1.00 89.50 71 VAL A CA 1
ATOM 539 C C . VAL A 1 71 ? -1.829 -4.603 7.113 1.00 89.50 71 VAL A C 1
ATOM 541 O O . VAL A 1 71 ? -2.092 -4.585 5.914 1.00 89.50 71 VAL A O 1
ATOM 544 N N . LYS A 1 72 ? -0.594 -4.856 7.573 1.00 88.31 72 LYS A N 1
ATOM 545 C CA . LYS A 1 72 ? 0.537 -5.171 6.691 1.00 88.31 72 LYS A CA 1
ATOM 546 C C . LYS A 1 72 ? 0.202 -6.345 5.776 1.00 88.31 72 LYS A C 1
ATOM 548 O O . LYS A 1 72 ? 0.369 -6.204 4.576 1.00 88.31 72 LYS A O 1
ATOM 553 N N . ASN A 1 73 ? -0.325 -7.451 6.301 1.00 87.44 73 ASN A N 1
ATOM 554 C CA . ASN A 1 73 ? -0.659 -8.627 5.489 1.00 87.44 73 ASN A CA 1
ATOM 555 C C . ASN A 1 73 ? -1.718 -8.326 4.414 1.00 87.44 73 ASN A C 1
ATOM 557 O O . ASN A 1 73 ? -1.563 -8.734 3.263 1.00 87.44 73 ASN A O 1
ATOM 561 N N . VAL A 1 74 ? -2.771 -7.579 4.762 1.00 87.44 74 VAL A N 1
ATOM 562 C CA . VAL A 1 74 ? -3.824 -7.193 3.806 1.00 87.44 74 VAL A CA 1
ATOM 563 C C . VAL A 1 74 ? -3.290 -6.234 2.740 1.00 87.44 74 VAL A C 1
ATOM 565 O O . VAL A 1 74 ? -3.595 -6.393 1.557 1.00 87.44 74 VAL A O 1
ATOM 568 N N . LEU A 1 75 ? -2.471 -5.255 3.131 1.00 88.44 75 LEU A N 1
ATOM 569 C CA . LEU A 1 75 ? -1.826 -4.339 2.188 1.00 88.44 75 LEU A CA 1
ATOM 570 C C . LEU A 1 75 ? -0.826 -5.077 1.301 1.00 88.44 75 LEU A C 1
ATOM 572 O O . LEU A 1 75 ? -0.797 -4.830 0.099 1.00 88.44 75 LEU A O 1
ATOM 576 N N . SER A 1 76 ? -0.060 -6.015 1.856 1.00 84.12 76 SER A N 1
ATOM 577 C CA . SER A 1 76 ? 0.841 -6.868 1.090 1.00 84.12 76 SER A CA 1
ATOM 578 C C . SER A 1 76 ? 0.086 -7.644 0.018 1.00 84.12 76 SER A C 1
ATOM 580 O O . SER A 1 76 ? 0.570 -7.699 -1.099 1.00 84.12 76 SER A O 1
ATOM 582 N N . LEU A 1 77 ? -1.117 -8.159 0.285 1.00 83.94 77 LEU A N 1
ATOM 583 C CA . LEU A 1 77 ? -1.922 -8.820 -0.749 1.00 83.94 77 LEU A CA 1
ATOM 584 C C . LEU A 1 77 ? -2.289 -7.878 -1.914 1.00 83.94 77 LEU A C 1
ATOM 586 O O . LEU A 1 77 ? -2.210 -8.273 -3.071 1.00 83.94 77 LEU A O 1
ATOM 590 N N . HIS A 1 78 ? -2.654 -6.628 -1.619 1.00 82.56 78 HIS A N 1
ATOM 591 C CA . HIS A 1 78 ? -3.058 -5.632 -2.625 1.00 82.56 78 HIS A CA 1
ATOM 592 C C . HIS A 1 78 ? -1.894 -5.097 -3.453 1.00 82.56 78 HIS A C 1
ATOM 594 O O . HIS A 1 78 ? -2.002 -4.855 -4.651 1.00 82.56 78 HIS A O 1
ATOM 600 N N . VAL A 1 79 ? -0.775 -4.864 -2.786 1.00 76.19 79 VAL A N 1
ATOM 601 C CA . VAL A 1 79 ? 0.457 -4.398 -3.409 1.00 76.19 79 VAL A CA 1
ATOM 602 C C . VAL A 1 79 ? 1.108 -5.537 -4.199 1.00 76.19 79 VAL A C 1
ATOM 604 O O . VAL A 1 79 ? 1.925 -5.299 -5.082 1.00 76.19 79 VAL A O 1
ATOM 607 N N . LEU A 1 80 ? 0.803 -6.784 -3.835 1.00 63.50 80 LEU A N 1
ATOM 608 C CA . LEU A 1 80 ? 1.657 -7.896 -4.162 1.00 63.50 80 LEU A CA 1
ATOM 609 C C . LEU A 1 80 ? 0.931 -9.223 -4.413 1.00 63.50 80 LEU A C 1
ATOM 611 O O . LEU A 1 80 ? 1.332 -10.262 -3.872 1.00 63.50 80 LEU A O 1
ATOM 615 N N . LEU A 1 81 ? -0.009 -9.244 -5.359 1.00 54.16 81 LEU A N 1
ATOM 616 C CA . LEU A 1 81 ? -0.320 -10.505 -6.050 1.00 54.16 81 LEU A CA 1
ATOM 617 C C . LEU A 1 81 ? 0.977 -11.239 -6.509 1.00 54.16 81 LEU A C 1
ATOM 619 O O . LEU A 1 81 ? 0.979 -12.462 -6.557 1.00 54.16 81 LEU A O 1
ATOM 623 N N . ASP A 1 82 ? 2.110 -10.524 -6.658 1.00 52.38 82 ASP A N 1
ATOM 624 C CA . ASP A 1 82 ? 3.461 -11.069 -6.902 1.00 52.38 82 ASP A CA 1
ATOM 625 C C . ASP A 1 82 ? 4.452 -11.170 -5.701 1.00 52.38 82 ASP A C 1
ATOM 627 O O . ASP A 1 82 ? 5.575 -11.638 -5.885 1.00 52.38 82 ASP A O 1
ATOM 631 N N . TYR A 1 83 ? 4.143 -10.787 -4.451 1.00 49.72 83 TYR A N 1
ATOM 632 C CA . TYR A 1 83 ? 5.117 -10.937 -3.323 1.00 49.72 83 TYR A CA 1
ATOM 633 C C . TYR A 1 83 ? 5.107 -12.313 -2.719 1.00 49.72 83 TYR A C 1
ATOM 635 O O . TYR A 1 83 ? 6.148 -12.786 -2.267 1.00 49.72 83 TYR A O 1
ATOM 643 N N . PHE A 1 84 ? 3.958 -12.984 -2.778 1.00 53.19 84 PHE A N 1
ATOM 644 C CA . PHE A 1 84 ? 3.918 -14.416 -2.529 1.00 53.19 84 PHE A CA 1
ATOM 645 C C . PHE A 1 84 ? 4.633 -15.212 -3.634 1.00 53.19 84 PHE A C 1
ATOM 647 O O . PHE A 1 84 ? 4.932 -16.383 -3.429 1.00 53.19 84 PHE A O 1
ATOM 654 N N . GLY A 1 85 ? 4.988 -14.585 -4.764 1.00 50.62 85 GLY A N 1
ATOM 655 C CA . GLY A 1 85 ? 5.637 -15.255 -5.889 1.00 50.62 85 GLY A CA 1
ATOM 656 C C . GLY A 1 85 ? 7.132 -15.564 -5.730 1.00 50.62 85 GLY A C 1
ATOM 657 O O . GLY A 1 85 ? 7.622 -16.462 -6.414 1.00 50.62 85 GLY A O 1
ATOM 658 N N . ALA A 1 86 ? 7.892 -14.871 -4.868 1.00 47.59 86 ALA A N 1
ATOM 659 C CA . ALA A 1 86 ? 9.358 -14.929 -4.987 1.00 47.59 86 ALA A CA 1
ATOM 660 C C . ALA A 1 86 ? 10.192 -14.786 -3.704 1.00 47.59 86 ALA A C 1
ATOM 662 O O . ALA A 1 86 ? 11.374 -14.468 -3.792 1.00 47.59 86 ALA A O 1
ATOM 663 N N . LYS A 1 87 ? 9.687 -15.184 -2.528 1.00 45.84 87 LYS A N 1
ATOM 664 C CA . LYS A 1 87 ? 10.599 -15.853 -1.574 1.00 45.84 87 LYS A CA 1
ATOM 665 C C . LYS A 1 87 ? 10.788 -17.309 -2.012 1.00 45.84 87 LYS A C 1
ATOM 667 O O . LYS A 1 87 ? 10.506 -18.243 -1.270 1.00 45.84 87 LYS A O 1
ATOM 672 N N . LYS A 1 88 ? 11.228 -17.497 -3.262 1.00 42.59 88 LYS A N 1
ATOM 673 C CA . LYS A 1 88 ? 11.819 -18.755 -3.701 1.00 42.59 88 LYS A CA 1
ATOM 674 C C . LYS A 1 88 ? 13.214 -18.788 -3.099 1.00 42.59 88 LYS A C 1
ATOM 676 O O . LYS A 1 88 ? 14.118 -18.098 -3.543 1.00 42.59 88 LYS A O 1
ATOM 681 N N . HIS A 1 89 ? 13.281 -19.542 -2.017 1.00 37.31 89 HIS A N 1
ATOM 682 C CA . HIS A 1 89 ? 14.452 -20.161 -1.426 1.00 37.31 89 HIS A CA 1
ATOM 683 C C . HIS A 1 89 ? 15.469 -20.579 -2.512 1.00 37.31 89 HIS A C 1
ATOM 685 O O . HIS A 1 89 ? 15.239 -21.558 -3.227 1.00 37.31 89 HIS A O 1
ATOM 691 N N . HIS A 1 90 ? 16.570 -19.845 -2.647 1.00 39.72 90 HIS A N 1
ATOM 692 C CA . HIS A 1 90 ? 17.842 -20.388 -3.117 1.00 39.72 90 HIS A CA 1
ATOM 693 C C . HIS A 1 90 ? 18.974 -19.661 -2.403 1.00 39.72 90 HIS A C 1
ATOM 695 O O . HIS A 1 90 ? 18.907 -18.412 -2.350 1.00 39.72 90 HIS A O 1
#

InterPro domains:
  IPR000782 FAS1 domain [PF02469] (24-86)
  IPR000782 FAS1 domain [PS50213] (13-90)
  IPR033254 Fasciclin-like arabinogalactan protein [PTHR32382] (4-90)
  IPR036378 FAS1 domain superfamily [G3DSA:2.30.180.10] (11-88)
  IPR036378 FAS1 domain superfamily [SSF82153] (13-87)